Protein AF-A0A538KKX1-F1 (afdb_monomer)

Mean predicted aligned error: 6.67 Å

Structure (mmCIF, N/CA/C/O backbone):
data_AF-A0A538KKX1-F1
#
_entry.id   AF-A0A538KKX1-F1
#
loop_
_atom_site.group_PDB
_atom_site.id
_atom_site.type_symbol
_atom_site.label_atom_id
_atom_site.label_alt_id
_atom_site.label_comp_id
_atom_site.label_asym_id
_atom_site.label_entity_id
_atom_site.label_seq_id
_atom_site.pdbx_PDB_ins_code
_atom_site.Cartn_x
_atom_site.Cartn_y
_atom_site.Cartn_z
_atom_site.occupancy
_atom_site.B_iso_or_equiv
_atom_site.auth_seq_id
_atom_site.auth_comp_id
_atom_site.auth_asym_id
_atom_site.auth_atom_id
_atom_site.pdbx_PDB_model_num
ATOM 1 N N . MET A 1 1 ? 16.824 4.383 10.834 1.00 42.41 1 MET A N 1
ATOM 2 C CA . MET A 1 1 ? 17.491 3.574 9.786 1.00 42.41 1 MET A CA 1
ATOM 3 C C . MET A 1 1 ? 16.417 3.046 8.847 1.00 42.41 1 MET A C 1
ATOM 5 O O . MET A 1 1 ? 15.379 2.633 9.337 1.00 42.41 1 MET A O 1
ATOM 9 N N . ARG A 1 2 ? 16.608 3.128 7.525 1.00 51.06 2 ARG A N 1
ATOM 10 C CA . ARG A 1 2 ? 15.619 2.681 6.528 1.00 51.06 2 ARG A CA 1
ATOM 11 C C . ARG A 1 2 ? 15.619 1.140 6.471 1.00 51.06 2 ARG A C 1
ATOM 13 O O . ARG A 1 2 ? 16.626 0.563 6.074 1.00 51.06 2 ARG A O 1
ATOM 20 N N . ALA A 1 3 ? 14.535 0.484 6.892 1.00 50.88 3 ALA A N 1
ATOM 21 C CA . ALA A 1 3 ? 14.460 -0.977 7.064 1.00 50.88 3 ALA A CA 1
ATOM 22 C C . ALA A 1 3 ? 14.631 -1.791 5.756 1.00 50.88 3 ALA A C 1
ATOM 24 O O . ALA A 1 3 ? 15.018 -2.955 5.792 1.00 50.88 3 ALA A O 1
ATOM 25 N N . TRP A 1 4 ? 14.464 -1.155 4.594 1.00 57.34 4 TRP A N 1
ATOM 26 C CA . TRP A 1 4 ? 14.629 -1.730 3.246 1.00 57.34 4 TRP A CA 1
ATOM 27 C C . TRP A 1 4 ? 16.086 -1.779 2.730 1.00 57.34 4 TRP A C 1
ATOM 29 O O . TRP A 1 4 ? 16.332 -2.407 1.706 1.00 57.34 4 TRP A O 1
ATOM 39 N N . LEU A 1 5 ? 17.072 -1.183 3.425 1.00 50.94 5 LEU A N 1
ATOM 40 C CA . LEU A 1 5 ? 18.496 -1.159 3.006 1.00 50.94 5 LEU A CA 1
ATOM 41 C C . LEU A 1 5 ? 19.190 -2.538 2.986 1.00 50.94 5 LEU A C 1
ATOM 43 O O . LEU A 1 5 ? 20.310 -2.643 2.500 1.00 50.94 5 LEU A O 1
ATOM 47 N N . ARG A 1 6 ? 18.566 -3.585 3.542 1.00 45.94 6 ARG A N 1
ATOM 48 C CA . ARG A 1 6 ? 19.161 -4.930 3.667 1.00 45.94 6 ARG A CA 1
ATOM 49 C C . ARG A 1 6 ? 18.742 -5.918 2.577 1.00 45.94 6 ARG A C 1
ATOM 51 O O . ARG A 1 6 ? 19.268 -7.026 2.562 1.00 45.94 6 ARG A O 1
ATOM 58 N N . SER A 1 7 ? 17.817 -5.554 1.688 1.00 48.81 7 SER A N 1
ATOM 59 C CA . SER A 1 7 ? 17.438 -6.438 0.581 1.00 48.81 7 SER A CA 1
ATOM 60 C C . SER A 1 7 ? 18.471 -6.315 -0.552 1.00 48.81 7 SER A C 1
ATOM 62 O O . SER A 1 7 ? 18.826 -5.184 -0.900 1.00 48.81 7 SER A O 1
ATOM 64 N N . PRO A 1 8 ? 18.962 -7.420 -1.150 1.00 49.53 8 PRO A N 1
ATOM 65 C CA . PRO A 1 8 ? 20.025 -7.392 -2.169 1.00 49.53 8 PRO A CA 1
ATOM 66 C C . PRO A 1 8 ? 19.666 -6.550 -3.405 1.00 49.53 8 PRO A C 1
ATOM 68 O O . PRO A 1 8 ? 20.541 -6.070 -4.115 1.00 49.53 8 PRO A O 1
ATOM 71 N N . ILE A 1 9 ? 18.374 -6.308 -3.612 1.00 52.53 9 ILE A N 1
ATOM 72 C CA . ILE A 1 9 ? 17.808 -5.556 -4.735 1.00 52.53 9 ILE A CA 1
ATOM 73 C C . ILE A 1 9 ? 17.819 -4.043 -4.432 1.00 52.53 9 ILE A C 1
ATOM 75 O O . ILE A 1 9 ? 18.019 -3.227 -5.324 1.00 52.53 9 ILE A O 1
ATOM 79 N N . CYS A 1 10 ? 17.727 -3.660 -3.154 1.00 49.22 10 CYS A N 1
ATOM 80 C CA . CYS A 1 10 ? 17.857 -2.274 -2.690 1.00 49.22 10 CYS A CA 1
ATOM 81 C C . CYS A 1 10 ? 19.321 -1.818 -2.567 1.00 49.22 10 CYS A C 1
ATOM 83 O O . CYS A 1 10 ? 19.590 -0.620 -2.571 1.00 49.22 10 CYS A O 1
ATOM 85 N N . ALA A 1 11 ? 20.265 -2.755 -2.420 1.00 48.28 11 ALA A N 1
ATOM 86 C CA . ALA A 1 11 ? 21.687 -2.456 -2.235 1.00 48.28 11 ALA A CA 1
ATOM 87 C C . ALA A 1 11 ? 22.418 -2.107 -3.546 1.00 48.28 11 ALA A C 1
ATOM 89 O O . ALA A 1 11 ? 23.460 -1.457 -3.500 1.00 48.28 11 ALA A O 1
ATOM 90 N N . SER A 1 12 ? 21.878 -2.519 -4.700 1.00 49.59 12 SER A N 1
ATOM 91 C CA . SER A 1 12 ? 22.504 -2.293 -6.012 1.00 49.59 12 SER A CA 1
ATOM 92 C C . SER A 1 12 ? 22.017 -1.015 -6.710 1.00 49.59 12 SER A C 1
ATOM 94 O O . SER A 1 12 ? 22.743 -0.437 -7.516 1.00 49.59 12 SER A O 1
ATOM 96 N N . SER A 1 13 ? 20.822 -0.524 -6.367 1.00 49.06 13 SER A N 1
ATOM 97 C CA . SER A 1 13 ? 20.187 0.627 -7.022 1.00 49.06 13 SER A CA 1
ATOM 98 C C . SER A 1 13 ? 20.304 1.882 -6.160 1.00 49.06 13 SER A C 1
ATOM 100 O O . SER A 1 13 ? 19.337 2.336 -5.552 1.00 49.06 13 SER A O 1
ATOM 102 N N . ALA A 1 14 ? 21.498 2.471 -6.106 1.00 48.12 14 ALA A N 1
ATOM 103 C CA . ALA A 1 14 ? 21.792 3.652 -5.288 1.00 48.12 14 ALA A CA 1
ATOM 104 C C . ALA A 1 14 ? 21.012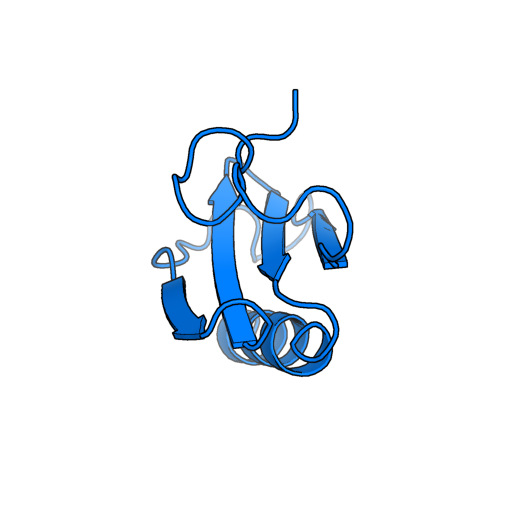 4.937 -5.667 1.00 48.12 14 ALA A C 1
ATOM 106 O O . ALA A 1 14 ? 21.239 5.972 -5.045 1.00 48.12 14 ALA A O 1
ATOM 107 N N . PHE A 1 15 ? 20.105 4.911 -6.655 1.00 46.97 15 PHE A N 1
ATOM 108 C CA . PHE A 1 15 ? 19.525 6.137 -7.219 1.00 46.97 15 PHE A CA 1
ATOM 109 C C . PHE A 1 15 ? 18.008 6.163 -7.489 1.00 46.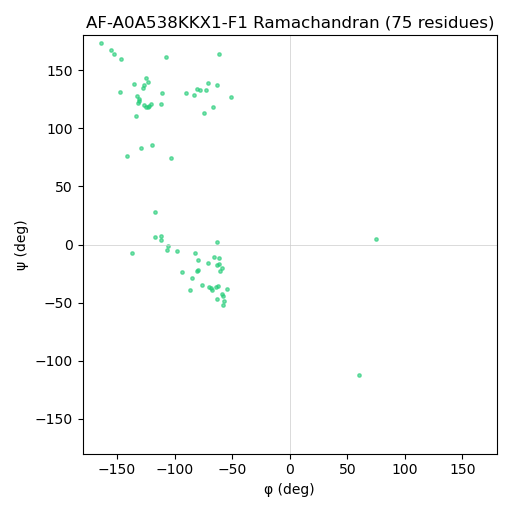97 15 PHE A C 1
ATOM 111 O O . PHE A 1 15 ? 17.503 7.241 -7.792 1.00 46.97 15 PHE A O 1
ATOM 118 N N . CYS A 1 16 ? 17.238 5.073 -7.355 1.00 52.59 16 CYS A N 1
ATOM 119 C CA . CYS A 1 16 ? 15.804 5.098 -7.709 1.00 52.59 16 CYS A CA 1
ATOM 120 C C . CYS A 1 16 ? 14.924 4.289 -6.741 1.00 52.59 16 CYS A C 1
ATOM 122 O O . CYS A 1 16 ? 14.482 3.187 -7.057 1.00 52.59 16 CYS A O 1
ATOM 124 N N . VAL A 1 17 ? 14.667 4.851 -5.559 1.00 68.06 17 VAL A N 1
ATOM 125 C CA . VAL A 1 17 ? 13.678 4.342 -4.597 1.00 68.06 17 VAL A CA 1
ATOM 126 C C . VAL A 1 17 ? 12.646 5.427 -4.347 1.00 68.06 17 VAL A C 1
ATOM 128 O O . VAL A 1 17 ? 12.990 6.502 -3.861 1.00 68.06 17 VAL A O 1
ATOM 131 N N . GLU A 1 18 ? 11.388 5.116 -4.633 1.00 79.44 18 GLU A N 1
ATOM 132 C CA . GLU A 1 18 ? 10.247 5.858 -4.103 1.00 79.44 18 GLU A CA 1
ATOM 133 C C . GLU A 1 18 ? 9.843 5.189 -2.779 1.00 79.44 18 GLU A C 1
ATOM 135 O O . GLU A 1 18 ? 9.703 3.961 -2.726 1.00 79.44 18 GLU A O 1
ATOM 140 N N . ASP A 1 19 ? 9.671 5.968 -1.703 1.00 85.19 19 ASP A N 1
ATOM 141 C CA . ASP A 1 19 ? 9.169 5.465 -0.417 1.00 85.19 19 ASP A CA 1
ATOM 142 C C . ASP A 1 19 ? 7.913 6.200 0.051 1.00 85.19 19 ASP A C 1
ATOM 144 O O . ASP A 1 19 ? 7.803 7.418 -0.072 1.00 85.19 19 ASP A O 1
ATOM 148 N N . ALA A 1 20 ? 6.965 5.446 0.605 1.00 87.50 20 ALA A N 1
ATOM 149 C CA . ALA A 1 20 ? 5.740 5.971 1.191 1.00 87.50 20 ALA A CA 1
ATOM 150 C C . ALA A 1 20 ? 5.571 5.434 2.614 1.00 87.50 20 ALA A C 1
ATOM 152 O O . ALA A 1 20 ? 5.741 4.239 2.872 1.00 87.50 20 ALA A O 1
ATOM 153 N N . ARG A 1 21 ? 5.221 6.327 3.544 1.00 91.12 21 ARG A N 1
ATOM 154 C CA . ARG A 1 21 ? 4.923 5.987 4.939 1.00 91.12 21 ARG A CA 1
ATOM 155 C C . ARG A 1 21 ? 3.615 6.630 5.334 1.00 91.12 21 ARG A C 1
ATOM 157 O O . ARG A 1 21 ? 3.466 7.843 5.216 1.00 91.12 21 ARG A O 1
ATOM 164 N N . ILE A 1 22 ? 2.681 5.809 5.784 1.00 92.00 22 ILE A N 1
ATOM 165 C CA . ILE A 1 22 ? 1.339 6.239 6.155 1.00 92.00 22 ILE A CA 1
ATOM 166 C C . ILE A 1 22 ? 1.124 5.815 7.598 1.00 92.00 22 ILE A C 1
ATOM 168 O O . ILE A 1 22 ? 1.205 4.630 7.926 1.00 92.00 22 ILE A O 1
ATOM 172 N N . ASP A 1 23 ? 0.903 6.799 8.462 1.00 92.44 23 ASP A N 1
ATOM 173 C CA . ASP A 1 23 ? 0.588 6.546 9.858 1.00 92.44 23 ASP A CA 1
ATOM 174 C C . ASP A 1 23 ? -0.841 6.010 9.980 1.00 92.44 23 ASP A C 1
ATOM 176 O O . ASP A 1 23 ? -1.769 6.525 9.355 1.00 92.44 23 ASP A O 1
ATOM 180 N N . LEU A 1 24 ? -0.997 4.941 10.752 1.00 91.81 24 LEU A N 1
ATOM 181 C CA . LEU A 1 24 ? -2.275 4.281 10.992 1.00 91.81 24 LEU A CA 1
ATOM 182 C C . LEU A 1 24 ? -2.796 4.573 12.403 1.00 91.81 24 LEU A C 1
ATOM 184 O O . LEU A 1 24 ? -3.889 4.119 12.743 1.00 91.81 24 LEU A O 1
ATOM 188 N N . ALA A 1 25 ? -2.042 5.276 13.256 1.00 91.00 25 ALA A N 1
ATOM 189 C CA . ALA A 1 25 ? -2.433 5.502 14.637 1.00 91.00 25 ALA A CA 1
ATOM 190 C C . ALA A 1 25 ? -3.724 6.330 14.710 1.00 91.00 25 ALA A C 1
ATOM 192 O O . ALA A 1 25 ? -3.921 7.298 13.982 1.00 91.00 25 ALA A O 1
ATOM 193 N N . GLY A 1 26 ? -4.631 5.925 15.601 1.00 88.31 26 GLY A N 1
ATOM 194 C CA . GLY A 1 26 ? -5.942 6.567 15.727 1.00 88.31 26 GLY A CA 1
ATOM 195 C C . GLY A 1 26 ? -6.932 6.211 14.613 1.00 88.31 26 GLY A C 1
ATOM 196 O O . GLY A 1 26 ? -8.035 6.745 14.609 1.00 88.31 26 GLY A O 1
ATOM 197 N N . THR A 1 27 ? -6.574 5.297 13.706 1.00 88.69 27 THR A N 1
ATOM 198 C CA . THR A 1 27 ? -7.491 4.728 12.710 1.00 88.69 27 THR A CA 1
ATOM 199 C C . THR A 1 27 ? -7.832 3.278 13.053 1.00 88.69 27 THR A C 1
ATOM 201 O O . THR A 1 27 ? -7.090 2.604 13.773 1.00 88.69 27 THR A O 1
ATOM 204 N N . GLU A 1 28 ? -8.920 2.761 12.482 1.00 86.88 28 GLU A N 1
ATOM 205 C CA . GLU A 1 28 ? -9.311 1.346 12.593 1.00 86.88 28 GLU A CA 1
ATOM 206 C C . GLU A 1 28 ? -8.256 0.389 11.999 1.00 86.88 28 GLU A C 1
ATOM 208 O O . GLU A 1 28 ? -8.223 -0.797 12.320 1.00 86.88 28 GLU A O 1
ATOM 213 N N . LEU A 1 29 ? -7.335 0.910 11.180 1.00 89.44 29 LEU A N 1
ATOM 214 C CA . LEU A 1 29 ? -6.257 0.149 10.552 1.00 89.44 29 LEU A CA 1
ATOM 215 C C . LEU A 1 29 ? -5.070 -0.113 11.494 1.00 89.44 29 LEU A C 1
ATOM 217 O O . LEU A 1 29 ? -4.236 -0.957 11.183 1.00 89.44 29 LEU A O 1
ATOM 221 N N . ALA A 1 30 ? -4.983 0.563 12.648 1.00 87.12 30 ALA A N 1
ATOM 222 C CA . ALA A 1 30 ? -3.841 0.471 13.569 1.00 87.12 30 ALA A CA 1
ATOM 223 C C . ALA A 1 30 ? -3.572 -0.940 14.126 1.00 87.12 30 ALA A C 1
ATOM 225 O O . ALA A 1 30 ? -2.468 -1.205 14.598 1.00 87.12 30 ALA A O 1
ATOM 226 N N . GLY A 1 31 ? -4.583 -1.812 14.131 1.00 84.38 31 GLY A N 1
ATOM 227 C CA . GLY A 1 31 ? -4.482 -3.206 14.576 1.00 84.38 31 GLY A CA 1
ATOM 228 C C . GLY A 1 31 ? -4.752 -4.219 13.467 1.00 84.38 31 GLY A C 1
ATOM 229 O O . GLY A 1 31 ? -4.860 -5.409 13.747 1.00 84.38 31 GLY A O 1
ATOM 230 N N . ARG A 1 32 ? -4.908 -3.758 12.222 1.00 89.50 32 ARG A N 1
ATOM 231 C CA . ARG A 1 32 ? -5.225 -4.625 11.092 1.00 89.50 32 ARG A CA 1
ATOM 232 C C . ARG A 1 32 ? -3.941 -5.248 10.564 1.00 89.50 32 ARG A C 1
ATOM 234 O O . ARG A 1 32 ? -2.973 -4.551 10.269 1.00 89.50 32 ARG A O 1
ATOM 241 N N . GLU A 1 33 ? -3.941 -6.566 10.424 1.00 88.69 33 GLU A N 1
ATOM 242 C CA . GLU A 1 33 ? -2.806 -7.268 9.840 1.00 88.69 33 GLU A CA 1
ATOM 243 C C . GLU A 1 33 ? -2.721 -6.988 8.335 1.00 88.69 33 GLU A C 1
ATOM 245 O O . GLU A 1 33 ? -3.723 -6.949 7.612 1.00 88.69 33 GLU A O 1
ATOM 250 N N . PHE A 1 34 ? -1.497 -6.782 7.860 1.00 91.00 34 PHE A N 1
ATOM 251 C CA . PHE A 1 34 ? -1.175 -6.670 6.446 1.00 91.00 34 PHE A CA 1
ATOM 252 C C . PHE A 1 34 ? -0.139 -7.735 6.112 1.00 91.00 34 PHE A C 1
ATOM 254 O O . PHE A 1 34 ? 0.967 -7.727 6.659 1.00 91.00 34 PHE A O 1
ATOM 261 N N . ALA A 1 35 ? -0.482 -8.640 5.198 1.00 90.50 35 ALA A N 1
ATOM 262 C CA . ALA A 1 35 ? 0.480 -9.600 4.683 1.00 90.50 35 ALA A CA 1
ATOM 263 C C . ALA A 1 35 ? 1.545 -8.849 3.877 1.00 90.50 35 ALA A C 1
ATOM 265 O O . ALA A 1 35 ? 1.226 -8.204 2.876 1.00 90.50 35 ALA A O 1
ATOM 266 N N . ARG A 1 36 ? 2.806 -8.926 4.321 1.00 89.31 36 ARG A N 1
ATOM 267 C CA . ARG A 1 36 ? 3.940 -8.329 3.609 1.00 89.31 36 ARG A CA 1
ATOM 268 C C . ARG A 1 36 ? 3.909 -8.770 2.148 1.00 89.31 36 ARG A C 1
ATOM 270 O O . ARG A 1 36 ? 3.849 -9.962 1.853 1.00 89.31 36 ARG A O 1
ATOM 277 N N . ARG A 1 37 ? 3.949 -7.793 1.246 1.00 90.19 37 ARG A N 1
ATOM 278 C CA . ARG A 1 37 ? 3.926 -8.014 -0.197 1.00 90.19 37 ARG A CA 1
ATOM 279 C C . ARG A 1 37 ? 5.280 -7.632 -0.762 1.00 90.19 37 ARG A C 1
ATOM 281 O O . ARG A 1 37 ? 5.701 -6.490 -0.617 1.00 90.19 37 ARG A O 1
ATOM 288 N N . GLU A 1 38 ? 5.930 -8.589 -1.404 1.00 90.12 38 GLU A N 1
ATOM 289 C CA . GLU A 1 38 ? 7.205 -8.425 -2.096 1.00 90.12 38 GLU A CA 1
ATOM 290 C C . GLU A 1 38 ? 7.027 -8.890 -3.533 1.00 90.12 38 GLU A C 1
ATOM 292 O O . GLU A 1 38 ? 6.682 -10.043 -3.779 1.00 90.12 38 GLU A O 1
ATOM 297 N N . ASP A 1 39 ? 7.225 -7.977 -4.475 1.00 89.25 39 ASP A N 1
ATOM 298 C CA . ASP A 1 39 ? 7.108 -8.238 -5.901 1.00 89.25 39 ASP A CA 1
ATOM 299 C C . ASP A 1 39 ? 8.328 -7.638 -6.598 1.00 89.25 39 ASP A C 1
ATOM 301 O O . ASP A 1 39 ? 8.528 -6.423 -6.619 1.00 89.25 39 ASP A O 1
ATOM 305 N N . HIS A 1 40 ? 9.193 -8.507 -7.107 1.00 84.62 40 HIS A N 1
ATOM 306 C CA . HIS A 1 40 ? 10.478 -8.140 -7.686 1.00 84.62 40 HIS A CA 1
ATOM 307 C C . HIS A 1 40 ? 10.508 -8.590 -9.142 1.00 84.62 40 HIS A C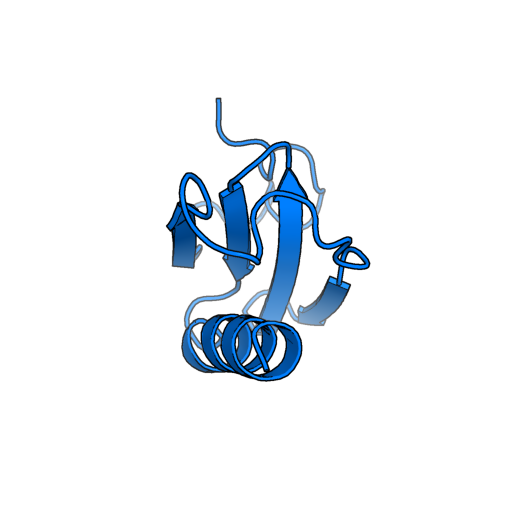 1
ATOM 309 O O . HIS A 1 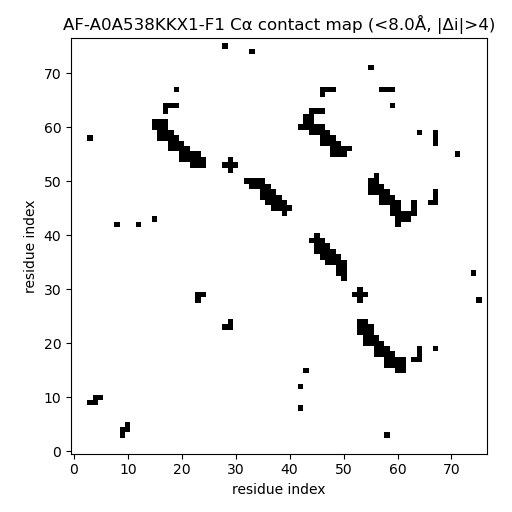40 ? 10.975 -9.684 -9.457 1.00 84.62 40 HIS A O 1
ATOM 315 N N . ARG A 1 41 ? 9.977 -7.747 -10.032 1.00 85.00 41 ARG A N 1
ATOM 316 C CA . ARG A 1 41 ? 9.837 -8.064 -11.460 1.00 85.00 41 ARG A CA 1
ATOM 317 C C . ARG A 1 41 ? 11.101 -7.710 -12.226 1.00 85.00 41 ARG A C 1
ATOM 319 O O . ARG A 1 41 ? 11.496 -8.431 -13.136 1.00 85.00 41 ARG A O 1
ATOM 326 N N . SER A 1 42 ? 11.731 -6.583 -11.892 1.00 82.56 42 SER A N 1
ATOM 327 C CA . SER A 1 42 ? 12.957 -6.073 -12.518 1.00 82.56 42 SER A CA 1
ATOM 328 C C . SER A 1 42 ? 13.624 -4.993 -11.652 1.00 82.56 42 SER A C 1
ATOM 330 O O . SER A 1 42 ? 13.044 -4.513 -10.683 1.00 82.56 42 SER A O 1
ATOM 332 N N . GLU A 1 43 ? 14.824 -4.546 -12.035 1.00 78.00 43 GLU A N 1
ATOM 333 C CA . GLU A 1 43 ? 15.607 -3.522 -11.311 1.00 78.00 43 GLU A CA 1
ATOM 334 C C . GLU A 1 43 ? 14.848 -2.203 -11.064 1.00 78.00 43 GLU A C 1
ATOM 336 O O . GLU A 1 43 ? 14.955 -1.614 -9.992 1.00 78.00 43 GLU A O 1
ATOM 341 N N . ASN A 1 44 ? 14.043 -1.763 -12.036 1.00 79.44 44 ASN A N 1
ATOM 342 C CA . ASN A 1 44 ? 13.238 -0.536 -11.950 1.00 79.44 44 ASN A CA 1
ATOM 343 C C . ASN A 1 44 ? 11.739 -0.803 -11.743 1.00 79.44 44 ASN A C 1
ATOM 345 O O . ASN A 1 44 ? 10.953 0.142 -11.656 1.00 79.44 44 ASN A O 1
ATOM 349 N N . ASP A 1 45 ? 11.344 -2.075 -11.691 1.00 85.38 45 ASP A N 1
ATOM 350 C CA . ASP A 1 45 ? 9.962 -2.515 -11.514 1.00 85.38 45 ASP A CA 1
ATOM 351 C C . ASP A 1 45 ? 9.901 -3.532 -10.374 1.00 85.38 45 ASP A C 1
ATOM 353 O O . ASP A 1 45 ? 9.971 -4.747 -10.555 1.00 85.38 45 ASP A O 1
ATOM 357 N N . TRP A 1 46 ? 9.844 -2.998 -9.164 1.00 88.25 46 TRP A N 1
ATOM 358 C CA . TRP A 1 46 ? 9.692 -3.768 -7.942 1.00 88.25 46 TRP A CA 1
ATOM 359 C C . TRP A 1 46 ? 8.872 -2.987 -6.916 1.00 88.25 46 TRP A C 1
ATOM 361 O O . TRP A 1 46 ? 8.720 -1.763 -7.009 1.00 88.25 46 TRP A O 1
ATOM 371 N N . LEU A 1 47 ? 8.322 -3.710 -5.953 1.00 89.69 47 LEU A N 1
ATOM 372 C CA . LEU A 1 47 ? 7.423 -3.226 -4.921 1.00 89.69 47 LEU A CA 1
ATOM 373 C C . LEU A 1 47 ? 7.651 -4.046 -3.655 1.00 89.69 47 LEU A C 1
ATOM 375 O O . LEU A 1 47 ? 7.602 -5.273 -3.684 1.00 89.69 47 LEU A O 1
ATOM 379 N N . VAL A 1 48 ? 7.809 -3.365 -2.530 1.00 90.56 48 VAL A N 1
ATOM 380 C CA . VAL A 1 48 ? 7.773 -3.973 -1.206 1.00 90.56 48 VAL A CA 1
ATOM 381 C C . VAL A 1 48 ? 6.850 -3.148 -0.321 1.00 90.56 48 VAL A C 1
ATOM 383 O O . VAL A 1 48 ? 7.086 -1.961 -0.118 1.00 90.56 48 VAL A O 1
ATOM 386 N N . CYS A 1 49 ? 5.807 -3.771 0.222 1.00 92.19 49 CYS A N 1
ATOM 387 C CA . CYS A 1 49 ? 4.884 -3.160 1.176 1.00 92.19 49 CYS A CA 1
ATOM 388 C C . CYS A 1 49 ? 4.796 -3.998 2.446 1.00 92.19 49 CYS A C 1
ATOM 390 O O . CYS A 1 49 ? 4.774 -5.229 2.387 1.00 92.19 49 CYS A O 1
ATOM 392 N N . TRP A 1 50 ? 4.679 -3.341 3.591 1.00 92.56 50 TRP A N 1
ATOM 393 C CA . TRP A 1 50 ? 4.405 -3.986 4.868 1.00 92.56 50 TRP A CA 1
ATOM 394 C C . TRP A 1 50 ? 3.748 -3.017 5.847 1.00 92.56 50 TRP A C 1
ATOM 396 O O . TRP A 1 50 ? 3.749 -1.803 5.651 1.00 92.56 50 TRP A O 1
ATOM 406 N N . VAL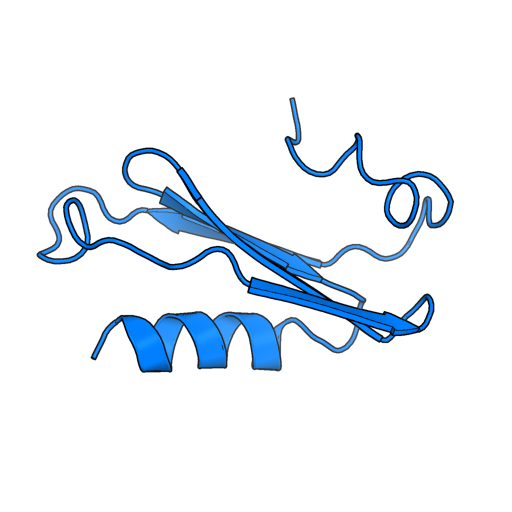 A 1 51 ? 3.226 -3.567 6.938 1.00 92.19 51 VAL A N 1
ATOM 407 C CA . VAL A 1 51 ? 2.882 -2.799 8.133 1.00 92.19 51 VAL A CA 1
ATOM 408 C C . VAL A 1 51 ? 3.851 -3.201 9.233 1.00 92.19 51 VAL A C 1
ATOM 410 O O . VAL A 1 51 ? 4.083 -4.384 9.464 1.00 92.19 51 VAL A O 1
ATOM 413 N N . GLU A 1 52 ? 4.449 -2.214 9.890 1.00 88.38 52 GLU A N 1
ATOM 414 C CA . GLU A 1 52 ? 5.283 -2.421 11.073 1.00 88.38 52 GLU A CA 1
ATOM 415 C C . GLU A 1 52 ? 4.753 -1.526 12.190 1.00 88.38 52 GLU A C 1
ATOM 417 O O . GLU A 1 52 ? 4.665 -0.303 12.048 1.00 88.38 52 GLU A O 1
ATOM 422 N N . GLY A 1 53 ? 4.342 -2.147 13.296 1.00 86.81 53 GLY A N 1
ATOM 423 C CA . GLY A 1 53 ? 3.645 -1.448 14.370 1.00 86.81 53 GLY A CA 1
ATOM 424 C C . GLY A 1 53 ? 2.336 -0.832 13.874 1.00 86.81 53 GLY A C 1
ATOM 425 O O . GLY A 1 53 ? 1.401 -1.549 13.541 1.00 86.81 53 GLY A O 1
ATOM 426 N N . ARG A 1 54 ? 2.273 0.503 13.837 1.00 90.19 54 ARG A N 1
ATOM 427 C CA . ARG A 1 54 ? 1.099 1.284 13.400 1.00 90.19 54 ARG A CA 1
ATOM 428 C C . ARG A 1 54 ? 1.395 2.126 12.163 1.00 90.19 54 ARG A C 1
ATOM 430 O O . ARG A 1 54 ? 0.811 3.189 11.988 1.00 90.19 54 ARG A O 1
ATOM 437 N N . GLN A 1 55 ? 2.333 1.690 11.333 1.00 90.88 55 GLN A N 1
ATOM 438 C CA . GLN A 1 55 ? 2.710 2.418 10.132 1.00 90.88 55 GLN A CA 1
ATOM 439 C C . GLN A 1 55 ? 2.719 1.479 8.936 1.00 90.88 55 GLN A C 1
ATOM 441 O O . GLN A 1 55 ? 3.409 0.458 8.938 1.00 90.88 55 GLN A O 1
ATOM 446 N N . PHE A 1 56 ? 1.971 1.856 7.902 1.00 92.44 56 PHE A N 1
ATOM 447 C CA . PHE A 1 56 ? 2.116 1.257 6.589 1.00 92.44 56 PHE A CA 1
ATOM 448 C C . PHE A 1 56 ? 3.345 1.851 5.907 1.00 92.44 56 PHE A C 1
ATOM 450 O O . PHE A 1 56 ? 3.562 3.064 5.898 1.00 92.44 56 PHE A O 1
ATOM 457 N N . GLN A 1 57 ? 4.150 0.971 5.342 1.00 92.31 57 GLN A N 1
ATOM 458 C CA . GLN A 1 57 ? 5.469 1.245 4.821 1.00 92.31 57 GLN A CA 1
ATOM 459 C C . GLN A 1 57 ? 5.568 0.619 3.430 1.00 92.31 57 GLN A C 1
ATOM 461 O O . GLN A 1 57 ? 5.271 -0.560 3.247 1.00 92.31 57 GLN A O 1
ATOM 466 N N . ALA A 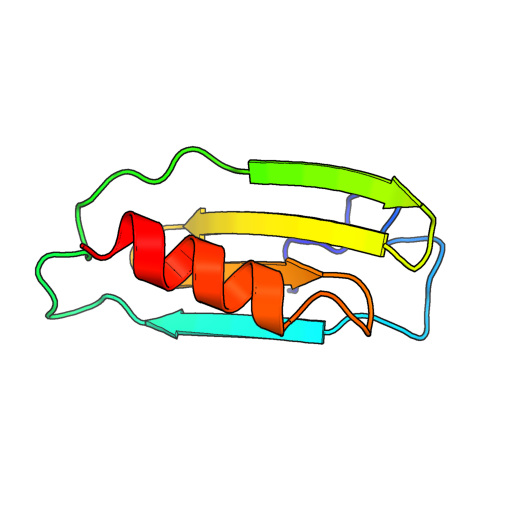1 58 ? 5.982 1.408 2.443 1.00 90.88 58 ALA A N 1
ATOM 467 C CA . ALA A 1 58 ? 6.241 0.922 1.097 1.00 90.88 58 ALA A CA 1
ATOM 468 C C . ALA A 1 58 ? 7.552 1.484 0.549 1.00 90.88 58 ALA A C 1
ATOM 470 O O . ALA A 1 58 ? 7.837 2.672 0.696 1.00 90.88 58 ALA A O 1
ATOM 471 N N . ALA A 1 59 ? 8.314 0.625 -0.119 1.00 89.50 59 ALA A N 1
ATOM 472 C CA . ALA A 1 59 ? 9.427 0.997 -0.977 1.00 89.50 59 ALA A CA 1
ATOM 473 C C . ALA A 1 59 ? 9.218 0.363 -2.344 1.00 89.50 59 ALA A C 1
ATOM 475 O O . ALA A 1 59 ? 8.818 -0.797 -2.445 1.00 89.50 59 ALA A O 1
ATOM 476 N N . CYS A 1 60 ? 9.478 1.116 -3.398 1.00 88.88 60 CYS A N 1
ATOM 477 C CA . CYS A 1 60 ? 9.240 0.638 -4.746 1.00 88.88 60 CYS A CA 1
ATOM 478 C C . CYS A 1 60 ? 10.175 1.309 -5.751 1.00 88.88 60 CYS A C 1
ATOM 480 O O . CYS A 1 60 ? 10.792 2.342 -5.469 1.00 88.88 60 CYS A O 1
ATOM 482 N N . GLY A 1 61 ? 10.272 0.704 -6.933 1.00 87.06 61 GLY A N 1
ATOM 483 C CA . GLY A 1 61 ? 10.949 1.311 -8.070 1.00 87.06 61 GLY A CA 1
ATOM 484 C C . GLY A 1 61 ? 10.275 2.624 -8.504 1.00 87.06 61 GLY A C 1
ATOM 485 O O . GLY A 1 61 ? 9.109 2.868 -8.178 1.00 87.06 61 GLY A O 1
ATOM 486 N N . PRO A 1 62 ? 10.959 3.457 -9.305 1.00 85.06 62 PRO A N 1
ATOM 487 C CA . PRO A 1 62 ? 10.559 4.835 -9.624 1.00 85.06 62 PRO A CA 1
ATOM 488 C C . PRO A 1 62 ? 9.208 4.972 -10.348 1.00 85.06 62 PRO A C 1
ATOM 490 O O . PRO A 1 62 ? 8.695 6.076 -10.500 1.00 85.06 62 PRO A O 1
ATOM 493 N N . ARG A 1 63 ? 8.623 3.871 -10.838 1.00 85.94 63 ARG A N 1
ATOM 494 C CA . ARG A 1 63 ? 7.323 3.865 -11.533 1.00 85.94 63 ARG A CA 1
ATOM 495 C C . ARG A 1 63 ? 6.202 3.167 -10.761 1.00 85.94 63 ARG A C 1
ATOM 497 O O . ARG A 1 63 ? 5.086 3.085 -11.266 1.00 85.94 63 ARG A O 1
ATOM 504 N N . ASN A 1 64 ? 6.471 2.722 -9.535 1.00 90.12 64 ASN A N 1
ATOM 505 C CA . ASN A 1 64 ? 5.580 1.839 -8.781 1.00 90.12 64 ASN A CA 1
ATOM 506 C C . ASN A 1 64 ? 4.930 2.497 -7.558 1.00 90.12 64 ASN A C 1
ATOM 508 O O . ASN A 1 64 ? 4.201 1.834 -6.814 1.00 90.12 64 ASN A O 1
ATOM 512 N N . LEU A 1 65 ? 5.103 3.810 -7.368 1.00 90.06 65 LEU A N 1
ATOM 513 C CA . LEU A 1 65 ? 4.444 4.536 -6.279 1.00 90.06 65 LEU A CA 1
ATOM 514 C C . LEU A 1 65 ? 2.917 4.413 -6.366 1.00 90.06 65 LEU A C 1
ATOM 516 O O . LEU A 1 65 ? 2.244 4.148 -5.370 1.00 90.06 65 LEU A O 1
ATOM 520 N N . ARG A 1 66 ? 2.363 4.526 -7.579 1.00 93.25 66 ARG A N 1
ATOM 521 C CA . ARG A 1 66 ? 0.927 4.335 -7.815 1.00 93.25 66 ARG A CA 1
ATOM 522 C C . ARG A 1 66 ? 0.458 2.950 -7.378 1.00 93.25 66 ARG A C 1
ATOM 524 O O . ARG A 1 66 ? -0.583 2.844 -6.736 1.00 93.25 66 ARG A O 1
ATOM 531 N N . GLU A 1 67 ? 1.210 1.907 -7.714 1.00 93.25 67 GLU A N 1
ATOM 532 C CA . GLU A 1 67 ? 0.861 0.535 -7.343 1.00 93.25 67 GLU A CA 1
ATOM 533 C C . GL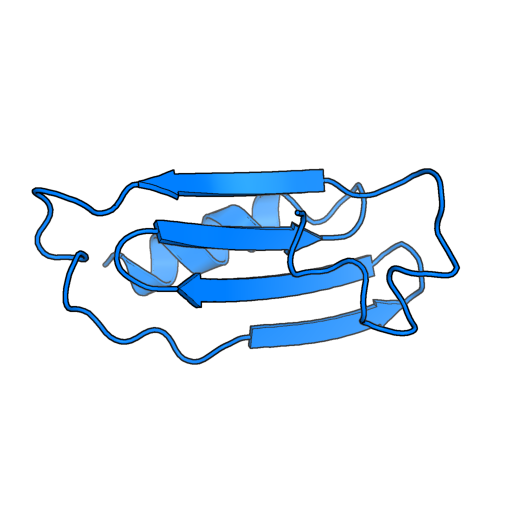U A 1 67 ? 0.955 0.317 -5.824 1.00 93.25 67 GLU A C 1
ATOM 535 O O . GLU A 1 67 ? 0.079 -0.315 -5.227 1.00 93.25 67 GLU A O 1
ATOM 540 N N . SER A 1 68 ? 1.962 0.910 -5.178 1.00 92.12 68 SER A N 1
ATOM 541 C CA . SER A 1 68 ? 2.102 0.914 -3.716 1.00 92.12 68 SER A CA 1
ATOM 542 C C . SER A 1 68 ? 0.875 1.520 -3.034 1.00 92.12 68 SER A C 1
ATOM 544 O O . SER A 1 68 ? 0.292 0.917 -2.132 1.00 92.12 68 SER A O 1
ATOM 546 N N . LEU A 1 69 ? 0.427 2.687 -3.504 1.00 93.44 69 LEU A N 1
ATOM 547 C CA . LEU A 1 69 ? -0.748 3.366 -2.957 1.00 93.44 69 LEU A CA 1
ATOM 548 C C . LEU A 1 69 ? -2.044 2.605 -3.250 1.00 93.44 69 LEU A C 1
ATOM 550 O O . LEU A 1 69 ? -2.919 2.532 -2.393 1.00 93.44 69 LEU A O 1
ATOM 554 N N . GLN A 1 70 ? -2.173 1.993 -4.428 1.00 94.75 70 GLN A N 1
ATOM 555 C CA . GLN A 1 70 ? -3.317 1.131 -4.735 1.00 94.75 70 GLN A CA 1
ATOM 556 C C . GLN A 1 70 ? -3.361 -0.107 -3.835 1.00 94.75 70 GLN A C 1
ATOM 558 O O . GLN A 1 70 ? -4.446 -0.512 -3.419 1.00 94.75 70 GLN A O 1
ATOM 563 N N . THR A 1 71 ? -2.203 -0.676 -3.497 1.00 93.88 71 THR A N 1
ATOM 564 C CA . THR A 1 71 ? -2.096 -1.790 -2.545 1.00 93.88 71 THR A CA 1
ATOM 565 C C . THR A 1 71 ? -2.577 -1.361 -1.162 1.00 93.88 71 THR A C 1
ATOM 567 O O . THR A 1 71 ? -3.415 -2.043 -0.574 1.00 93.88 71 THR A O 1
ATOM 570 N N . PHE A 1 72 ? -2.130 -0.195 -0.683 1.00 93.69 72 PHE A N 1
ATOM 571 C CA . PHE A 1 72 ? -2.616 0.385 0.569 1.00 93.69 72 PHE A CA 1
ATOM 572 C C . PHE A 1 72 ? -4.133 0.604 0.548 1.00 93.69 72 PHE A C 1
ATOM 574 O O . PHE A 1 72 ? -4.830 0.116 1.429 1.00 93.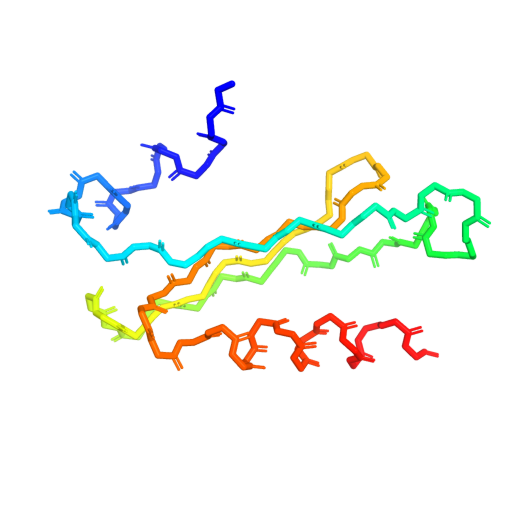69 72 PHE A O 1
ATOM 581 N N . LEU A 1 73 ? -4.663 1.282 -0.475 1.00 93.69 73 LEU A N 1
ATOM 582 C CA . LEU A 1 73 ? -6.095 1.586 -0.582 1.00 93.69 73 LEU A CA 1
ATOM 583 C C . LEU A 1 73 ? -6.962 0.328 -0.684 1.00 93.69 73 LEU A C 1
ATOM 585 O 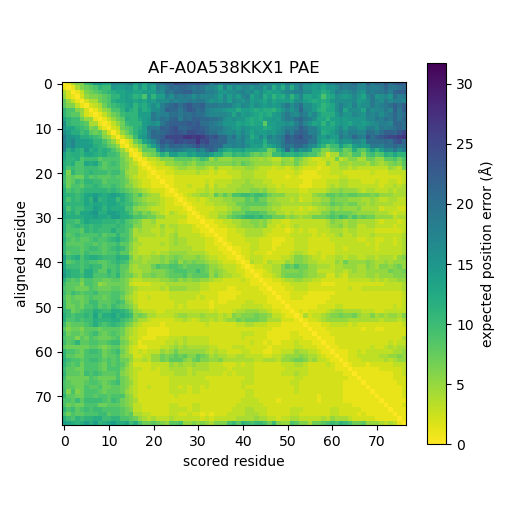O . LEU A 1 73 ? -8.074 0.311 -0.167 1.00 93.69 73 LEU A O 1
ATOM 589 N N . SER A 1 74 ? -6.473 -0.715 -1.357 1.00 93.56 74 SER A N 1
ATOM 590 C CA . SER A 1 74 ? -7.196 -1.986 -1.479 1.00 93.56 74 SER A CA 1
ATOM 591 C C . SER A 1 74 ? -7.249 -2.731 -0.150 1.00 93.56 74 SER A C 1
ATOM 593 O O . SER A 1 74 ? -8.261 -3.348 0.156 1.00 93.56 74 SER A O 1
ATOM 595 N N . TRP A 1 75 ? -6.180 -2.651 0.643 1.00 93.81 75 TRP A N 1
ATOM 596 C CA . TRP A 1 75 ? -6.141 -3.223 1.985 1.00 93.81 75 TRP A CA 1
ATOM 597 C C . TRP A 1 75 ? -6.912 -2.397 3.019 1.00 93.81 75 TRP A C 1
ATOM 599 O O . TRP A 1 75 ? -7.497 -2.971 3.927 1.00 93.81 75 TRP A O 1
ATOM 609 N N . ALA A 1 76 ? -6.913 -1.070 2.896 1.00 91.62 76 ALA A N 1
ATOM 610 C CA . ALA A 1 76 ? -7.558 -0.161 3.841 1.00 91.62 76 ALA A CA 1
ATOM 611 C C . ALA A 1 76 ? -9.097 -0.200 3.784 1.00 91.62 76 ALA A C 1
ATOM 613 O O . ALA A 1 76 ? -9.743 0.295 4.704 1.00 91.62 76 ALA A O 1
ATOM 614 N N . ARG A 1 77 ? -9.671 -0.768 2.717 1.00 86.69 77 ARG A N 1
ATOM 615 C CA . ARG A 1 77 ? -11.110 -1.045 2.591 1.00 86.69 77 ARG A CA 1
ATOM 616 C C . ARG A 1 77 ? -11.556 -2.164 3.520 1.00 86.69 77 ARG A C 1
ATOM 618 O O . ARG A 1 77 ? -12.690 -2.068 4.014 1.00 86.69 77 ARG A O 1
#

Nearest PDB structures (foldseek):
  8a8k-assembly2_B  TM=6.277E-01  e=2.357E+00  Methanothermococcus thermolithotrophicus DSM 2095
  3u12-assembly2_B  TM=3.919E-01  e=5.704E+00  Homo sapiens
  2e2x-assembly1_A  TM=3.220E-01  e=6.471E+00  Homo sapiens

Solvent-accessible surface area (backbone atoms only — not comparable to full-atom values): 4644 Å² total; per-residue (Å²): 133,72,86,63,65,79,41,79,73,51,64,73,50,91,81,55,74,41,74,50,78,44,81,23,71,97,45,89,58,34,80,56,88,56,82,68,43,77,46,81,79,47,95,61,46,25,41,37,39,36,58,58,86,41,30,40,39,32,43,20,11,75,77,29,58,68,57,53,49,50,52,49,56,64,69,73,105

Sequence (77 aa):
MRAWLRSPICASSAFCVEDARIDLAGTELAGREFARREDHRSENDWLVCWVEGRQFQAACGPRNLRESLQTFLSWAR

pLDDT: mean 80.75, std 16.53, range [42.41, 94.75]

Foldseek 3Di:
DPPPCPDPLNVVCPDWKDKDKDFQPPHPCQPPADDWDWAPPDSQATKTWGDDRRMTIIIGHNVCPVVSVVSVVVSVD

Secondary structure (DSSP, 8-state):
--GGGGSHHHHH-TT--EEEEEE-TTSGGGG-----EEEEEETTEEEEEEEETTEEEEEE-TT-HHHHHHHHHHHH-

Radius of gyration: 12.41 Å; Cα contacts (8 Å, |Δi|>4): 118; chains: 1; bounding box: 34×16×28 Å